Protein AF-A3W3E3-F1 (afdb_monomer_lite)

Foldseek 3Di:
DDDPDCVVCCVVVVVVVVVVLCCCQPPVVVVVLVVLLVVLVVVVVVVPDDVVVNVVSVVVSCCSNCVVVVVVVVD

Secondary structure (DSSP, 8-state):
--PPPGGG--HHHHHHHHHHHHHHHSHHHHHHHHHHHHHHHHHHHTT-S-HHHHHHHHHHHHHHHHHHHHHHTT-

pLDDT: mean 84.92, std 11.78, range [47.75, 95.44]

Radius of gyration: 19.13 Å; chains: 1; bounding box: 50×26×52 Å

Sequence (75 aa):
MATPAVAQDLSPIQTMLETVEAALTGPIGIAVSTLAVIGTGFMCMMGRLNWGWFASVIIGIVLIFSAGTIVDGFT

Structure (mmCIF, N/CA/C/O backbone):
data_AF-A3W3E3-F1
#
_entry.id   AF-A3W3E3-F1
#
loop_
_atom_site.group_PDB
_atom_site.id
_atom_site.type_symbol
_atom_site.label_atom_id
_atom_site.label_alt_id
_atom_site.label_comp_id
_atom_site.label_asym_id
_atom_site.label_entity_id
_atom_site.label_seq_id
_atom_site.pdbx_PDB_ins_code
_atom_site.Cartn_x
_atom_site.Cartn_y
_atom_site.Cartn_z
_atom_site.occupancy
_atom_site.B_iso_or_equiv
_atom_site.auth_seq_id
_atom_site.auth_comp_id
_atom_site.auth_asym_id
_atom_site.auth_atom_id
_atom_site.pdbx_PDB_model_num
ATOM 1 N N . MET A 1 1 ? -29.711 -9.662 36.578 1.00 47.75 1 MET A N 1
ATOM 2 C CA . MET A 1 1 ? -29.379 -9.267 35.194 1.00 47.75 1 MET A CA 1
ATOM 3 C C . MET A 1 1 ? -27.865 -9.174 35.133 1.00 47.75 1 MET A C 1
ATOM 5 O O . MET A 1 1 ? -27.313 -8.368 35.866 1.00 47.75 1 MET A O 1
ATOM 9 N N . ALA A 1 2 ? -27.196 -10.080 34.418 1.00 54.78 2 ALA A N 1
ATOM 10 C CA . ALA A 1 2 ? -25.740 -10.058 34.295 1.00 54.78 2 ALA A CA 1
ATOM 11 C C . ALA A 1 2 ? -25.363 -8.971 33.283 1.00 54.78 2 ALA A C 1
ATOM 13 O O . ALA A 1 2 ? -25.738 -9.065 32.117 1.00 54.78 2 ALA A O 1
ATOM 14 N N . THR A 1 3 ? -24.701 -7.914 33.740 1.00 61.25 3 THR A N 1
ATOM 15 C CA . THR A 1 3 ? -24.165 -6.875 32.859 1.00 61.25 3 THR A CA 1
ATOM 16 C C . THR A 1 3 ? -23.005 -7.486 32.066 1.00 61.25 3 THR A C 1
ATOM 18 O O . THR A 1 3 ? -22.125 -8.085 32.694 1.00 61.25 3 THR A O 1
ATOM 21 N N . PRO A 1 4 ? -22.984 -7.394 30.725 1.00 59.81 4 PRO A N 1
ATOM 22 C CA . PRO A 1 4 ? -21.853 -7.871 29.936 1.00 59.81 4 PRO A CA 1
ATOM 23 C C . PRO A 1 4 ? -20.576 -7.159 30.398 1.00 59.81 4 PRO A C 1
ATOM 25 O O . PRO A 1 4 ? -20.561 -5.945 30.606 1.00 59.81 4 PRO A O 1
ATOM 28 N N . ALA A 1 5 ? -19.521 -7.934 30.644 1.00 56.25 5 ALA A N 1
ATOM 29 C CA . ALA A 1 5 ? -18.245 -7.401 31.098 1.00 56.25 5 ALA A CA 1
ATOM 30 C C . ALA A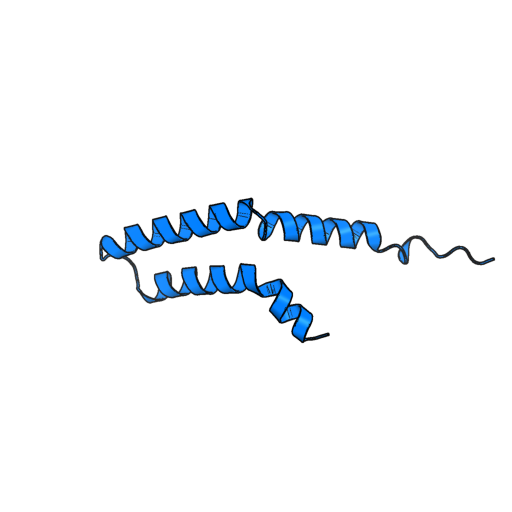 1 5 ? -17.623 -6.539 29.988 1.00 56.25 5 ALA A C 1
ATOM 32 O O . ALA A 1 5 ? -17.641 -6.932 28.826 1.00 56.25 5 ALA A O 1
ATOM 33 N N . VAL A 1 6 ? -17.003 -5.414 30.357 1.00 57.09 6 VAL A N 1
ATOM 34 C CA . VAL A 1 6 ? -16.301 -4.466 29.459 1.00 57.09 6 VAL A CA 1
ATOM 35 C C . VAL A 1 6 ? -15.266 -5.151 28.541 1.00 57.09 6 VAL A C 1
ATOM 37 O O . VAL A 1 6 ? -14.919 -4.620 27.497 1.00 57.09 6 VAL A O 1
ATOM 40 N N . ALA A 1 7 ? -14.825 -6.370 28.866 1.00 52.75 7 ALA A N 1
ATOM 41 C CA . ALA A 1 7 ? -13.971 -7.191 28.006 1.00 52.75 7 ALA A CA 1
ATOM 42 C C . ALA A 1 7 ? -14.644 -7.696 26.709 1.00 52.75 7 ALA A C 1
ATOM 44 O O . ALA A 1 7 ? -13.938 -8.094 25.788 1.00 52.75 7 ALA A O 1
ATOM 45 N N . GLN A 1 8 ? -15.979 -7.712 26.626 1.00 56.97 8 GLN A N 1
ATOM 46 C CA . GLN A 1 8 ? -16.715 -8.066 25.403 1.00 56.97 8 GLN A CA 1
ATOM 47 C C . GLN A 1 8 ? -16.927 -6.868 24.471 1.00 56.97 8 GLN A C 1
ATOM 49 O O . GLN A 1 8 ? -17.324 -7.055 23.324 1.00 56.97 8 GLN A O 1
ATOM 54 N N . ASP A 1 9 ? -16.654 -5.652 24.946 1.00 62.00 9 ASP A N 1
ATOM 55 C CA . ASP A 1 9 ? -16.705 -4.449 24.127 1.00 62.00 9 ASP A CA 1
ATOM 56 C C . ASP A 1 9 ? -15.342 -4.260 23.446 1.00 62.00 9 ASP A C 1
ATOM 58 O O . ASP A 1 9 ? -14.503 -3.467 23.871 1.00 62.00 9 ASP A O 1
ATOM 62 N N . LEU A 1 10 ? -15.081 -5.068 22.410 1.00 70.75 10 LEU A N 1
ATOM 63 C CA . LEU A 1 10 ? -13.880 -4.944 21.572 1.00 70.75 10 LEU A CA 1
ATOM 64 C C . LEU A 1 10 ? -13.929 -3.705 20.661 1.00 70.75 10 LEU A C 1
ATOM 66 O O . LEU A 1 10 ? -12.939 -3.416 19.985 1.00 70.75 10 LEU A O 1
ATOM 70 N N . SER A 1 11 ? -15.030 -2.947 20.675 1.00 79.62 11 SER A N 1
ATOM 71 C CA . SER A 1 11 ? -15.251 -1.768 19.833 1.00 79.62 11 SER A CA 1
ATOM 72 C C . SER A 1 11 ? -14.105 -0.753 19.879 1.00 79.62 11 SER A C 1
ATOM 74 O O . SER A 1 11 ? -13.720 -0.274 18.812 1.00 79.62 11 SER A O 1
ATOM 76 N N . PRO A 1 12 ? -13.483 -0.435 21.038 1.00 83.56 12 PRO A N 1
ATOM 77 C CA . PRO A 1 12 ? -12.366 0.502 21.072 1.00 83.56 12 PRO A CA 1
ATOM 78 C C . PRO A 1 12 ? -11.144 -0.023 20.317 1.00 83.56 12 PRO A C 1
ATOM 80 O O . PRO A 1 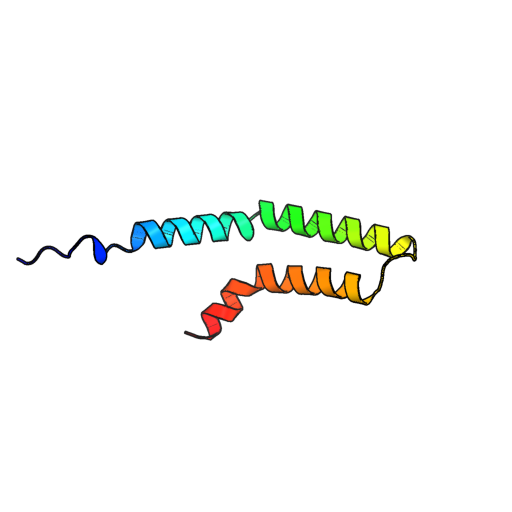12 ? -10.555 0.710 19.535 1.00 83.56 12 PRO A O 1
ATOM 83 N N . ILE A 1 13 ? -10.771 -1.293 20.505 1.00 85.56 13 ILE A N 1
ATOM 84 C CA . ILE A 1 13 ? -9.625 -1.889 19.802 1.00 85.56 13 ILE A CA 1
ATOM 85 C C . ILE A 1 13 ? -9.915 -2.019 18.307 1.00 85.56 13 ILE A C 1
ATOM 87 O O . ILE A 1 13 ? -9.061 -1.674 17.496 1.00 85.56 13 ILE A O 1
ATOM 91 N N . GLN A 1 14 ? -11.122 -2.448 17.942 1.00 87.81 14 GLN A N 1
ATOM 92 C CA . GLN A 1 14 ? -11.535 -2.586 16.548 1.00 87.81 14 GLN A CA 1
ATOM 93 C C . GLN A 1 14 ? -11.513 -1.230 15.826 1.00 87.81 14 GLN A C 1
ATOM 95 O O . GLN A 1 14 ? -10.882 -1.106 14.782 1.00 87.81 14 GLN A O 1
ATOM 100 N N . THR A 1 15 ? -12.051 -0.181 16.456 1.00 88.31 15 THR A N 1
ATOM 101 C CA . THR A 1 15 ? -12.019 1.197 15.930 1.00 88.31 15 THR A CA 1
ATOM 102 C C . THR A 1 15 ? -10.588 1.714 15.756 1.00 88.31 15 THR A C 1
ATOM 104 O O . THR A 1 15 ? -10.283 2.395 14.777 1.00 88.31 15 THR A O 1
ATOM 107 N N . MET A 1 16 ? -9.684 1.404 16.694 1.00 91.19 16 MET A N 1
ATOM 108 C CA . MET A 1 16 ? -8.274 1.794 16.569 1.00 91.19 16 MET A CA 1
ATOM 109 C C . MET A 1 16 ? -7.608 1.095 15.380 1.00 91.19 16 MET A C 1
ATOM 111 O O . MET A 1 16 ? -6.879 1.744 14.632 1.00 91.19 16 MET A O 1
ATOM 115 N N . LEU A 1 17 ? -7.880 -0.198 15.175 1.00 91.06 17 LEU A N 1
ATOM 116 C CA . LEU A 1 17 ? -7.361 -0.952 14.031 1.00 91.06 17 LEU A CA 1
ATOM 117 C C . LEU A 1 17 ? -7.908 -0.412 12.703 1.00 91.06 17 LEU A C 1
ATOM 119 O O . LEU A 1 17 ? -7.118 -0.149 11.802 1.00 91.06 17 LEU A O 1
ATOM 123 N N . GLU A 1 18 ? -9.214 -0.154 12.612 1.00 91.00 18 GLU A N 1
ATOM 124 C CA . GLU A 1 18 ? -9.847 0.445 11.426 1.00 91.00 18 GLU A CA 1
ATOM 125 C C . GLU A 1 18 ? -9.296 1.846 11.128 1.00 91.00 18 GLU A C 1
ATOM 127 O O . GLU A 1 18 ? -9.073 2.205 9.974 1.00 91.00 18 GLU A O 1
ATOM 132 N N . THR A 1 19 ? -9.010 2.639 12.164 1.00 90.75 19 THR A N 1
ATOM 133 C CA . THR A 1 19 ? -8.403 3.969 12.001 1.00 90.75 19 THR A CA 1
ATOM 134 C C . THR A 1 19 ? -6.988 3.871 11.432 1.00 90.75 19 THR A C 1
ATOM 136 O O . THR A 1 19 ? -6.615 4.653 10.555 1.00 90.75 19 THR A O 1
ATOM 139 N N . VAL A 1 20 ? -6.187 2.915 11.912 1.00 90.19 20 VAL A N 1
ATOM 140 C CA . VAL A 1 20 ? -4.834 2.671 11.390 1.00 90.19 20 VAL A CA 1
ATOM 141 C C . VAL A 1 20 ? -4.893 2.144 9.959 1.00 90.19 20 VAL A C 1
ATOM 143 O O . VAL A 1 20 ? -4.128 2.609 9.114 1.00 90.19 20 VAL A O 1
ATOM 146 N N . GLU A 1 21 ? -5.816 1.229 9.668 1.00 91.12 21 GLU A N 1
ATOM 147 C CA . GLU A 1 21 ? -6.051 0.735 8.314 1.00 91.12 21 GLU A CA 1
ATOM 148 C C . GLU A 1 21 ? -6.410 1.888 7.375 1.00 91.12 21 GLU A C 1
ATOM 150 O O . GLU A 1 21 ? -5.716 2.098 6.384 1.00 91.12 21 GLU A O 1
ATOM 155 N N . ALA A 1 22 ? -7.401 2.708 7.730 1.00 89.25 22 ALA A N 1
ATOM 156 C CA . ALA A 1 22 ? -7.822 3.856 6.933 1.00 89.25 22 ALA A CA 1
ATOM 157 C C . ALA A 1 22 ? -6.704 4.894 6.748 1.00 89.25 22 ALA A C 1
ATOM 159 O O . ALA A 1 22 ? -6.611 5.527 5.695 1.00 89.25 22 ALA A O 1
ATOM 160 N N . ALA A 1 23 ? -5.825 5.071 7.736 1.00 88.25 23 ALA A N 1
ATOM 161 C CA . ALA A 1 23 ? -4.659 5.937 7.589 1.00 88.25 23 ALA A CA 1
ATOM 162 C C . ALA A 1 23 ? -3.643 5.379 6.572 1.00 88.25 23 ALA A C 1
ATOM 164 O O . ALA A 1 23 ? -3.056 6.149 5.808 1.00 88.25 23 ALA A O 1
ATOM 165 N N . LEU A 1 24 ? -3.450 4.054 6.544 1.00 87.88 24 LEU A N 1
ATOM 166 C CA . LEU A 1 24 ? -2.493 3.372 5.666 1.00 87.88 24 LEU A CA 1
ATOM 167 C C . LEU A 1 24 ? -3.016 3.152 4.240 1.00 87.88 24 LEU A C 1
ATOM 169 O O . LEU A 1 24 ? -2.243 3.289 3.295 1.00 87.88 24 LEU A O 1
ATOM 173 N N . THR A 1 25 ? -4.298 2.827 4.066 1.00 89.88 25 THR A N 1
ATOM 174 C CA . THR A 1 25 ? -4.923 2.532 2.760 1.00 89.88 25 THR A CA 1
ATOM 175 C C . THR A 1 25 ? -5.716 3.709 2.191 1.00 89.88 25 THR A C 1
ATOM 177 O O . THR A 1 25 ? -6.097 3.696 1.021 1.00 89.88 25 THR A O 1
ATOM 180 N N . GLY A 1 26 ? -5.936 4.756 2.988 1.00 88.69 26 GLY A N 1
ATOM 181 C CA . GLY A 1 26 ? -6.641 5.963 2.577 1.00 88.69 26 GLY A CA 1
ATOM 182 C C . GLY A 1 26 ? -5.830 6.883 1.649 1.00 88.69 26 GLY A C 1
ATOM 183 O O . GLY A 1 26 ? -4.810 6.494 1.071 1.00 88.69 26 GLY A O 1
ATOM 184 N N . PRO A 1 27 ? -6.245 8.156 1.500 1.00 92.00 27 PRO A N 1
ATOM 185 C CA . PRO A 1 27 ? -5.663 9.077 0.518 1.00 92.00 27 PRO A CA 1
ATOM 186 C C . PRO A 1 27 ? -4.165 9.333 0.737 1.00 92.00 27 PRO A C 1
ATOM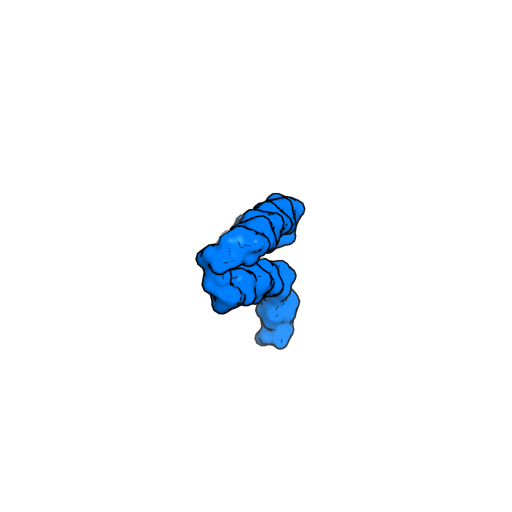 188 O O . PRO A 1 27 ? -3.429 9.571 -0.221 1.00 92.00 27 PRO A O 1
ATOM 191 N N . ILE A 1 28 ? -3.698 9.240 1.985 1.00 90.81 28 ILE A N 1
ATOM 192 C CA . ILE A 1 28 ? -2.281 9.377 2.336 1.00 90.81 28 ILE A CA 1
ATOM 193 C C . ILE A 1 28 ? -1.476 8.201 1.764 1.00 90.81 28 ILE A C 1
ATOM 195 O O . ILE A 1 28 ? -0.460 8.422 1.106 1.00 90.81 28 ILE A O 1
ATOM 199 N N . GLY A 1 29 ? -1.950 6.965 1.945 1.00 90.81 29 GLY A N 1
ATOM 200 C CA . GLY A 1 29 ? -1.317 5.766 1.389 1.00 90.81 29 GLY A CA 1
ATOM 201 C C . GLY A 1 29 ? -1.211 5.803 -0.133 1.00 90.81 29 GLY A C 1
ATOM 202 O O . GLY A 1 29 ? -0.165 5.469 -0.699 1.00 90.81 29 GLY A O 1
ATOM 203 N N . ILE A 1 30 ? -2.262 6.285 -0.804 1.00 93.31 30 ILE A N 1
ATOM 204 C CA . ILE A 1 30 ? -2.281 6.471 -2.263 1.00 93.31 30 ILE A CA 1
ATOM 205 C C . ILE A 1 30 ? -1.232 7.503 -2.693 1.00 93.31 30 ILE A C 1
ATOM 207 O O . ILE A 1 30 ? -0.477 7.256 -3.639 1.00 93.31 30 ILE A O 1
ATOM 211 N N . ALA A 1 31 ? -1.137 8.636 -1.992 1.00 94.50 31 ALA A N 1
ATOM 212 C CA . ALA A 1 31 ? -0.152 9.672 -2.296 1.00 94.50 31 ALA A CA 1
ATOM 213 C C . ALA A 1 31 ? 1.291 9.157 -2.148 1.00 94.50 31 ALA A C 1
ATOM 215 O O . ALA A 1 31 ? 2.117 9.363 -3.042 1.00 94.50 31 ALA A O 1
ATOM 216 N N . VAL A 1 32 ? 1.585 8.429 -1.064 1.00 92.94 32 VAL A N 1
ATOM 217 C CA . VAL A 1 32 ? 2.912 7.835 -0.818 1.00 92.94 32 VAL A CA 1
ATOM 218 C C . VAL A 1 32 ? 3.253 6.789 -1.880 1.00 92.94 32 VAL A C 1
ATOM 220 O O . VAL A 1 32 ? 4.350 6.811 -2.440 1.00 92.94 32 VAL A O 1
ATOM 223 N N . SER A 1 33 ? 2.304 5.914 -2.212 1.00 93.56 33 SER A N 1
ATOM 224 C CA . SER A 1 33 ? 2.490 4.882 -3.239 1.00 93.56 33 SER A CA 1
ATOM 225 C C . SER A 1 33 ? 2.752 5.499 -4.612 1.00 93.56 33 SER A C 1
ATOM 227 O O . SER A 1 33 ? 3.657 5.075 -5.327 1.00 93.56 33 SER A O 1
ATOM 229 N N . THR A 1 34 ? 2.026 6.562 -4.956 1.00 94.25 34 THR A N 1
ATOM 230 C CA . THR A 1 34 ? 2.225 7.297 -6.212 1.00 94.25 34 THR A CA 1
ATOM 231 C C . THR A 1 34 ? 3.628 7.906 -6.284 1.00 94.25 34 THR A C 1
ATOM 233 O O . THR A 1 34 ? 4.308 7.772 -7.302 1.00 94.25 34 THR A O 1
ATOM 236 N N . LEU A 1 35 ? 4.109 8.513 -5.194 1.00 94.06 35 LEU A N 1
ATOM 237 C CA . LEU A 1 35 ? 5.463 9.069 -5.123 1.00 94.06 35 LEU A CA 1
ATOM 238 C C . LEU A 1 35 ? 6.534 7.978 -5.267 1.00 94.06 35 LEU A C 1
ATOM 240 O O . LEU A 1 35 ? 7.513 8.174 -5.991 1.00 94.06 35 LEU A O 1
ATOM 244 N N . ALA A 1 36 ? 6.329 6.813 -4.646 1.00 92.19 36 ALA A N 1
ATOM 245 C CA . ALA A 1 36 ? 7.223 5.666 -4.786 1.00 92.19 36 ALA A CA 1
ATOM 246 C C . ALA A 1 36 ? 7.301 5.164 -6.240 1.00 92.19 36 ALA A C 1
ATOM 248 O O . ALA A 1 36 ? 8.398 4.890 -6.735 1.00 92.19 36 ALA A O 1
ATOM 249 N N . VAL A 1 37 ? 6.172 5.102 -6.959 1.00 93.31 37 VAL A N 1
ATOM 250 C CA . VAL A 1 37 ? 6.140 4.721 -8.385 1.00 93.31 37 VAL A CA 1
ATOM 251 C C . VAL A 1 37 ? 6.874 5.742 -9.246 1.00 93.31 37 VAL A C 1
ATOM 253 O O . VAL A 1 37 ? 7.685 5.352 -10.084 1.00 93.31 37 VAL A O 1
ATOM 256 N N . ILE A 1 38 ? 6.651 7.040 -9.020 1.00 93.06 38 ILE A N 1
ATOM 257 C CA . ILE A 1 38 ? 7.339 8.110 -9.761 1.00 93.06 38 ILE A CA 1
ATOM 258 C C . ILE A 1 38 ? 8.854 8.025 -9.538 1.00 93.06 38 ILE A C 1
ATOM 260 O O . ILE A 1 38 ? 9.624 8.037 -10.501 1.00 93.06 38 ILE A O 1
ATOM 264 N N . GLY A 1 39 ? 9.285 7.885 -8.280 1.00 90.31 39 GLY A N 1
ATOM 265 C CA . GLY A 1 39 ? 10.698 7.758 -7.929 1.00 90.31 39 GLY A CA 1
ATOM 266 C C . GLY A 1 39 ? 11.346 6.533 -8.573 1.00 90.31 39 GLY A C 1
ATOM 267 O O . GLY A 1 39 ? 12.405 6.643 -9.190 1.00 90.31 39 GLY A O 1
ATOM 268 N N . THR A 1 40 ? 10.682 5.377 -8.499 1.00 90.50 40 THR A N 1
ATOM 269 C CA . THR A 1 40 ? 11.194 4.125 -9.076 1.00 90.50 40 THR A C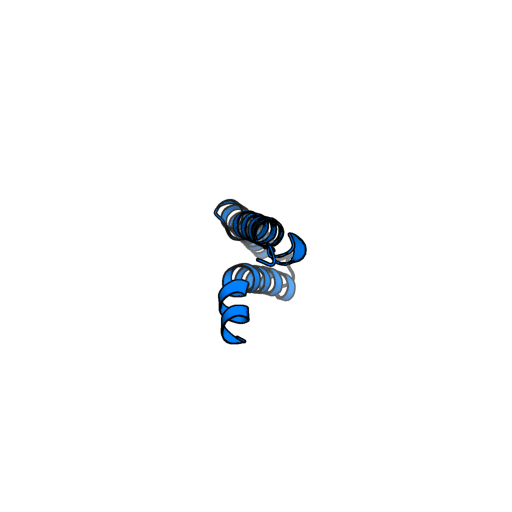A 1
ATOM 270 C C . THR A 1 40 ? 11.194 4.174 -10.610 1.00 90.50 40 THR A C 1
ATOM 272 O O . THR A 1 40 ? 12.145 3.713 -11.237 1.00 90.50 40 THR A O 1
ATOM 275 N N . GLY A 1 41 ? 10.190 4.795 -11.237 1.00 87.69 41 GLY A N 1
ATOM 276 C CA . GLY A 1 41 ? 10.131 4.994 -12.689 1.00 87.69 41 GLY A CA 1
ATOM 277 C C . GLY A 1 41 ? 11.263 5.882 -13.210 1.00 87.69 41 GLY A C 1
ATOM 278 O O . GLY A 1 41 ? 11.946 5.527 -14.172 1.00 87.69 41 GLY A O 1
ATOM 279 N N . PHE A 1 42 ? 11.536 6.995 -12.528 1.00 85.69 42 PHE A N 1
ATOM 280 C CA . PHE A 1 42 ? 12.652 7.879 -12.872 1.00 85.69 42 PHE A CA 1
ATOM 281 C C . PHE A 1 42 ? 14.005 7.175 -12.734 1.00 85.69 42 PHE A C 1
ATOM 283 O O . PHE A 1 42 ? 14.873 7.245 -13.605 1.00 85.69 42 PHE A O 1
ATOM 290 N N . MET A 1 43 ? 14.159 6.437 -11.643 1.00 83.56 43 MET A N 1
ATOM 291 C CA . MET A 1 43 ? 15.389 5.742 -11.307 1.00 83.56 43 MET A CA 1
ATOM 292 C C . MET A 1 43 ? 15.612 4.523 -12.240 1.00 83.56 43 MET A C 1
ATOM 294 O O . MET A 1 43 ? 16.757 4.204 -12.569 1.00 83.56 43 MET A O 1
ATOM 298 N N . CYS A 1 44 ? 14.541 3.925 -12.784 1.00 83.75 44 CYS A N 1
ATOM 299 C CA . CYS A 1 44 ? 14.597 2.952 -13.881 1.00 83.75 44 CYS A CA 1
ATOM 300 C C . CYS A 1 44 ? 15.087 3.579 -15.200 1.00 83.75 44 CYS A C 1
ATOM 302 O O . CYS A 1 44 ? 15.900 2.974 -15.898 1.00 83.75 44 CYS A O 1
ATOM 304 N N . MET A 1 45 ? 14.660 4.807 -15.528 1.00 80.31 45 MET A N 1
ATOM 305 C CA . MET A 1 45 ? 15.089 5.517 -16.747 1.00 80.31 45 MET A CA 1
ATOM 306 C C . MET A 1 45 ? 16.589 5.859 -16.743 1.00 80.31 45 MET A C 1
ATOM 308 O O . MET A 1 45 ? 17.216 5.942 -17.795 1.00 80.31 45 MET A O 1
ATOM 312 N N . MET A 1 46 ? 17.193 5.990 -15.559 1.00 79.81 46 MET A N 1
ATOM 313 C CA . MET A 1 46 ? 18.637 6.197 -15.386 1.00 79.81 46 MET A CA 1
ATOM 314 C C . MET A 1 46 ? 19.480 4.933 -15.614 1.00 79.81 46 MET A C 1
ATOM 316 O O . MET A 1 46 ? 20.699 4.984 -15.468 1.00 79.81 46 MET A O 1
ATOM 320 N N . GLY A 1 47 ? 18.859 3.792 -15.944 1.00 76.12 47 GLY A N 1
ATOM 321 C CA . GLY A 1 47 ? 19.545 2.544 -16.300 1.00 76.12 47 GLY A CA 1
ATOM 322 C C . GLY A 1 47 ? 20.298 1.868 -15.148 1.00 76.12 47 GLY A C 1
ATOM 323 O O . GLY A 1 47 ? 21.000 0.885 -15.363 1.00 76.12 47 GLY A O 1
ATOM 324 N N . ARG A 1 48 ? 20.173 2.388 -13.921 1.00 79.88 48 ARG A N 1
ATOM 325 C CA . ARG A 1 48 ? 20.893 1.907 -12.727 1.00 79.88 48 ARG A CA 1
ATOM 326 C C . ARG A 1 48 ? 20.030 1.082 -11.775 1.00 79.88 48 ARG A C 1
ATOM 328 O O . ARG A 1 48 ? 20.530 0.642 -10.742 1.00 79.88 48 ARG A O 1
ATOM 335 N N . LEU A 1 49 ? 18.753 0.889 -12.089 1.00 77.81 49 LEU A N 1
ATOM 336 C CA . LEU A 1 49 ? 17.820 0.183 -11.220 1.00 77.81 49 LEU A CA 1
ATOM 337 C C . LEU A 1 49 ? 17.752 -1.295 -11.596 1.00 77.81 49 LEU A C 1
ATOM 339 O O . LEU A 1 49 ? 17.586 -1.648 -12.761 1.00 77.81 49 LEU A O 1
ATOM 343 N N . ASN A 1 50 ? 17.868 -2.165 -10.594 1.00 86.44 50 ASN A N 1
ATOM 344 C CA . ASN A 1 50 ? 17.636 -3.589 -10.778 1.00 86.44 50 ASN A CA 1
ATOM 345 C C . ASN A 1 50 ? 16.150 -3.822 -11.091 1.00 86.44 50 ASN A C 1
ATOM 347 O O . ASN A 1 50 ? 15.276 -3.463 -10.304 1.00 86.44 50 ASN A O 1
ATOM 351 N N . TRP A 1 51 ? 15.865 -4.464 -12.221 1.00 84.00 51 TRP A N 1
ATOM 352 C CA . TRP A 1 51 ? 14.499 -4.714 -12.670 1.00 84.00 51 TRP A CA 1
ATOM 353 C C . TRP A 1 51 ? 13.670 -5.554 -11.685 1.00 84.00 51 TRP A C 1
ATOM 355 O O . TRP A 1 51 ? 12.470 -5.330 -11.537 1.00 84.00 51 TRP A O 1
ATOM 365 N N . GLY A 1 52 ? 14.316 -6.435 -10.911 1.00 88.69 52 GLY A N 1
ATOM 366 C CA . GLY A 1 52 ? 13.659 -7.142 -9.807 1.00 88.69 52 GLY A CA 1
ATOM 367 C C . GLY A 1 52 ? 13.230 -6.212 -8.667 1.00 88.69 52 GLY A C 1
ATOM 368 O O . GLY A 1 52 ? 12.175 -6.405 -8.067 1.00 88.69 52 GLY A O 1
ATOM 369 N N . TRP A 1 53 ? 14.001 -5.155 -8.406 1.00 86.69 53 TRP A N 1
ATOM 370 C CA . TRP A 1 53 ? 13.666 -4.151 -7.394 1.00 86.69 53 TRP A CA 1
ATOM 371 C C . TRP A 1 53 ? 12.472 -3.303 -7.841 1.00 86.69 53 TRP A C 1
ATOM 373 O O . TRP A 1 53 ? 11.549 -3.090 -7.059 1.00 86.69 53 TRP A O 1
ATOM 383 N N . PHE A 1 54 ? 12.422 -2.915 -9.120 1.00 88.62 54 PHE A N 1
ATOM 384 C CA . PHE A 1 54 ? 11.246 -2.253 -9.692 1.00 88.62 54 PHE A CA 1
ATOM 385 C C . PHE A 1 54 ? 9.984 -3.113 -9.543 1.00 88.62 54 PHE A C 1
ATOM 387 O O . PHE A 1 54 ? 8.972 -2.639 -9.028 1.00 88.62 54 PHE A O 1
ATOM 394 N N . A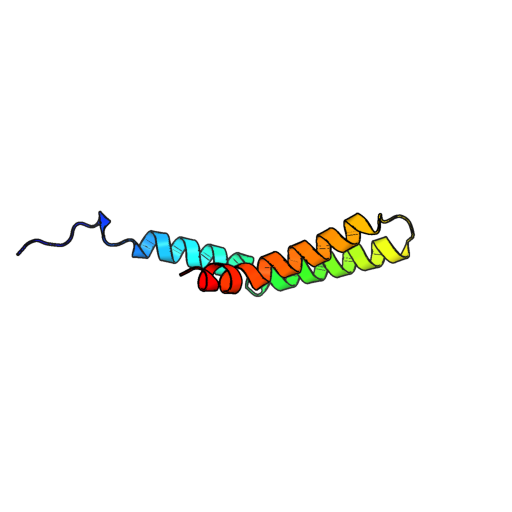LA A 1 55 ? 10.059 -4.393 -9.924 1.00 91.62 55 ALA A N 1
ATOM 395 C CA . ALA A 1 55 ? 8.933 -5.315 -9.794 1.00 91.62 55 ALA A CA 1
ATOM 396 C C . ALA A 1 55 ? 8.460 -5.445 -8.335 1.00 91.62 55 ALA A C 1
ATOM 398 O O . ALA A 1 55 ? 7.257 -5.442 -8.082 1.00 91.62 55 ALA A O 1
ATOM 399 N N . SER A 1 56 ? 9.388 -5.486 -7.370 1.00 93.75 56 SER A N 1
ATOM 400 C CA . SER A 1 56 ? 9.040 -5.581 -5.946 1.00 93.75 56 SER A CA 1
ATOM 401 C C . SER A 1 56 ? 8.241 -4.379 -5.430 1.00 93.75 56 SER A C 1
ATOM 403 O O . SER A 1 56 ? 7.314 -4.568 -4.645 1.00 93.75 56 SER A O 1
ATOM 405 N N . VAL A 1 57 ? 8.528 -3.163 -5.914 1.00 93.00 57 VAL A N 1
ATOM 406 C CA . VAL A 1 57 ? 7.776 -1.952 -5.538 1.00 93.00 57 VAL A CA 1
ATOM 407 C C . VAL A 1 57 ? 6.335 -2.040 -6.037 1.00 93.00 57 VAL A C 1
ATOM 409 O O . VAL A 1 57 ? 5.404 -1.785 -5.277 1.00 93.00 57 VAL A O 1
ATOM 412 N N . ILE A 1 58 ? 6.138 -2.454 -7.292 1.00 93.50 58 ILE A N 1
ATOM 413 C CA . ILE A 1 58 ? 4.797 -2.600 -7.873 1.00 93.50 58 ILE A CA 1
ATOM 414 C C . ILE A 1 58 ? 3.998 -3.682 -7.141 1.00 93.50 58 ILE A C 1
ATOM 416 O O . ILE A 1 58 ? 2.846 -3.451 -6.777 1.00 93.50 58 ILE A O 1
ATOM 420 N N . ILE A 1 59 ? 4.614 -4.837 -6.869 1.00 95.44 59 ILE A N 1
ATOM 421 C CA . ILE A 1 59 ? 3.977 -5.926 -6.116 1.00 95.44 59 ILE A CA 1
ATOM 422 C C . ILE A 1 59 ? 3.587 -5.452 -4.710 1.00 95.44 59 ILE A C 1
ATOM 424 O O . ILE A 1 59 ? 2.464 -5.698 -4.279 1.00 95.44 59 ILE A O 1
ATOM 428 N N . GLY A 1 60 ? 4.472 -4.733 -4.013 1.00 94.12 60 GLY A N 1
ATOM 429 C CA . GLY A 1 60 ? 4.189 -4.204 -2.677 1.00 94.12 60 GLY A CA 1
ATOM 430 C 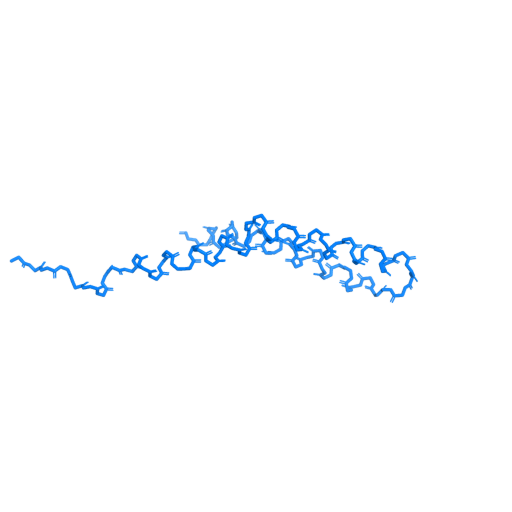C . GLY A 1 60 ? 2.968 -3.284 -2.651 1.00 94.12 60 GLY A C 1
ATOM 431 O O . GLY A 1 60 ? 2.102 -3.443 -1.796 1.00 94.12 60 GLY A O 1
ATOM 432 N N . ILE A 1 61 ? 2.853 -2.380 -3.627 1.00 94.38 61 ILE A N 1
ATOM 433 C CA . ILE A 1 61 ? 1.695 -1.483 -3.754 1.00 94.38 61 ILE A CA 1
ATOM 434 C C . ILE A 1 61 ? 0.408 -2.285 -3.964 1.00 94.38 61 ILE A C 1
ATOM 436 O O . ILE A 1 61 ? -0.575 -2.058 -3.262 1.00 94.38 61 ILE A O 1
ATOM 440 N N . VAL A 1 62 ? 0.415 -3.258 -4.881 1.00 94.62 62 VAL A N 1
ATOM 441 C CA . VAL A 1 62 ? -0.757 -4.112 -5.138 1.00 94.62 62 VAL A CA 1
ATOM 442 C C . VAL A 1 62 ? -1.191 -4.854 -3.873 1.00 94.62 62 VAL A C 1
ATOM 444 O O . VAL A 1 62 ? -2.385 -4.902 -3.580 1.00 94.62 62 VAL A O 1
ATOM 447 N N . LEU A 1 63 ? -0.241 -5.390 -3.103 1.00 94.00 63 LEU A N 1
ATOM 448 C CA . LEU A 1 63 ? -0.538 -6.114 -1.866 1.00 94.00 63 LEU A CA 1
ATOM 449 C C . LEU A 1 63 ? -1.141 -5.213 -0.782 1.00 94.00 63 LEU A C 1
ATOM 451 O O . LEU A 1 63 ? -2.088 -5.634 -0.128 1.00 94.00 63 LEU A O 1
ATOM 455 N N . ILE A 1 64 ? -0.648 -3.980 -0.615 1.00 92.06 64 ILE A N 1
ATOM 456 C CA . ILE A 1 64 ? -1.169 -3.039 0.394 1.00 92.06 64 ILE A CA 1
ATOM 457 C C . ILE A 1 64 ? -2.641 -2.707 0.127 1.00 92.06 64 ILE A C 1
ATOM 459 O O . ILE A 1 64 ? -3.462 -2.779 1.037 1.00 92.06 64 ILE A O 1
ATOM 463 N N . PHE A 1 65 ? -2.994 -2.384 -1.120 1.00 92.06 65 PHE A N 1
ATOM 464 C CA . PHE A 1 65 ? -4.368 -1.992 -1.461 1.00 92.06 65 PHE A CA 1
ATOM 465 C C . PHE A 1 65 ? -5.327 -3.175 -1.640 1.00 92.06 65 PHE A C 1
ATOM 467 O O . PHE A 1 65 ? -6.535 -2.991 -1.535 1.00 92.06 65 PHE A O 1
ATOM 474 N N . SER A 1 66 ? -4.811 -4.383 -1.886 1.00 91.44 66 SER A N 1
ATOM 475 C CA . SER A 1 66 ? -5.632 -5.598 -2.018 1.00 91.44 66 SER A CA 1
ATOM 476 C C . SER A 1 66 ? -5.771 -6.380 -0.707 1.00 91.44 66 SER A C 1
ATOM 478 O O . SER A 1 66 ? -6.482 -7.378 -0.671 1.00 91.44 66 SER A O 1
ATOM 480 N N . ALA A 1 67 ? -5.098 -5.970 0.374 1.00 91.38 67 ALA A N 1
ATOM 481 C CA . ALA A 1 67 ? -5.049 -6.735 1.621 1.00 91.38 67 ALA A CA 1
ATOM 482 C C . ALA A 1 67 ? -6.445 -7.039 2.193 1.00 91.38 67 ALA A C 1
ATOM 484 O O . ALA A 1 67 ? -6.719 -8.186 2.537 1.00 91.38 67 ALA A O 1
ATOM 485 N N . GLY A 1 68 ? -7.338 -6.044 2.231 1.00 89.81 68 GLY A N 1
ATOM 486 C CA . GLY A 1 68 ? -8.690 -6.212 2.772 1.00 89.81 68 GLY A CA 1
ATOM 487 C C . GLY A 1 68 ? -9.510 -7.261 2.017 1.00 89.81 68 GLY A C 1
ATOM 488 O O . GLY A 1 68 ? -10.084 -8.149 2.636 1.00 89.81 68 GLY A O 1
ATOM 489 N N . THR A 1 69 ? -9.496 -7.232 0.680 1.00 91.44 69 THR A N 1
ATOM 490 C CA . THR A 1 69 ? -10.250 -8.197 -0.144 1.00 91.44 69 THR A CA 1
ATOM 491 C C . THR A 1 69 ? -9.672 -9.608 -0.081 1.00 91.44 69 THR A C 1
ATOM 493 O O . THR A 1 69 ? -10.418 -10.580 -0.152 1.00 91.44 69 THR A O 1
ATOM 496 N N . ILE A 1 70 ? -8.350 -9.737 0.063 1.00 90.94 70 ILE A N 1
ATOM 497 C CA . ILE A 1 70 ? -7.691 -11.036 0.228 1.00 90.94 70 ILE A CA 1
ATOM 498 C C . ILE A 1 70 ? -8.088 -11.664 1.565 1.00 90.94 70 ILE A C 1
ATOM 500 O O . ILE A 1 70 ? -8.418 -12.845 1.599 1.00 90.94 70 ILE A O 1
ATOM 504 N N . VAL A 1 71 ? -8.049 -10.890 2.654 1.00 89.69 71 VAL A N 1
ATOM 505 C CA . VAL A 1 71 ? -8.356 -11.390 4.002 1.00 89.69 71 VAL A CA 1
ATOM 506 C C . VAL A 1 71 ? -9.846 -11.707 4.156 1.00 89.69 71 VAL A C 1
ATOM 508 O O . VAL A 1 71 ? -10.174 -12.746 4.723 1.00 89.69 71 VAL A O 1
ATOM 511 N N . ASP A 1 72 ? -10.731 -10.882 3.591 1.00 91.81 72 ASP A N 1
ATOM 512 C CA . ASP A 1 72 ? -12.184 -11.117 3.582 1.00 91.81 72 ASP A CA 1
ATOM 513 C C . ASP A 1 72 ? -12.566 -12.413 2.843 1.00 91.81 72 ASP A C 1
ATOM 515 O O . ASP A 1 72 ? -13.493 -13.113 3.228 1.00 91.81 72 ASP A O 1
ATOM 519 N N . GLY A 1 73 ? -11.791 -12.818 1.833 1.00 89.56 73 GLY A N 1
ATOM 520 C CA . GLY A 1 73 ? -12.000 -14.093 1.138 1.00 89.56 73 GLY A CA 1
ATOM 521 C C . GLY A 1 73 ? -11.713 -15.356 1.969 1.00 89.56 73 GLY A C 1
ATOM 522 O O . GLY A 1 73 ? -11.985 -16.455 1.485 1.00 89.56 73 GLY A O 1
ATOM 523 N N . PHE A 1 74 ? -11.141 -15.234 3.174 1.00 87.44 74 PHE A N 1
ATOM 524 C CA . PHE A 1 74 ? -10.834 -16.365 4.062 1.00 87.44 74 PHE A CA 1
ATOM 525 C C . PHE A 1 74 ? -11.828 -16.553 5.221 1.00 87.44 74 PHE A C 1
ATOM 527 O O . PHE A 1 74 ? -11.664 -17.515 5.979 1.00 87.44 74 PHE A O 1
ATOM 534 N N . THR A 1 75 ? -12.818 -15.667 5.381 1.00 69.06 75 THR A N 1
ATOM 535 C CA . THR A 1 75 ? -13.907 -15.819 6.366 1.00 69.06 75 THR A CA 1
ATOM 536 C C . THR A 1 75 ? -15.170 -16.408 5.745 1.00 69.06 75 THR A C 1
ATOM 538 O O . THR A 1 75 ? -15.989 -16.913 6.549 1.00 69.06 75 THR A O 1
#